Protein AF-A0A952RQB3-F1 (afdb_monomer)

Nearest PDB structures (foldseek):
  8tep-assembly1_U  TM=3.801E-01  e=4.502E+00  Human herpesvirus 5 strain AD169

Structure (mmCIF, N/CA/C/O backbone):
data_AF-A0A952RQB3-F1
#
_entry.id   AF-A0A952RQB3-F1
#
loop_
_atom_site.group_PDB
_atom_site.id
_atom_site.type_symbol
_atom_site.label_atom_id
_atom_site.label_alt_id
_atom_site.label_comp_id
_atom_site.label_asym_id
_atom_site.label_entity_id
_atom_site.label_seq_id
_atom_site.pdbx_PDB_ins_code
_atom_site.Cartn_x
_atom_site.Cartn_y
_atom_site.Cartn_z
_atom_site.occupancy
_atom_site.B_iso_or_equiv
_atom_site.auth_seq_id
_atom_site.auth_comp_id
_atom_site.auth_asym_id
_atom_site.auth_atom_id
_atom_site.pdbx_PDB_model_num
ATOM 1 N N . MET A 1 1 ? -2.007 -22.056 -14.708 1.00 41.66 1 MET A N 1
ATOM 2 C CA . MET A 1 1 ? -0.558 -22.295 -14.575 1.00 41.66 1 MET A CA 1
ATOM 3 C C . MET A 1 1 ? 0.048 -21.044 -13.960 1.00 41.66 1 MET A C 1
ATOM 5 O O . MET A 1 1 ? -0.148 -19.990 -14.556 1.00 41.66 1 MET A O 1
ATOM 9 N N . PRO A 1 2 ? 0.646 -21.085 -12.756 1.00 48.78 2 PRO A N 1
ATOM 10 C CA . PRO A 1 2 ? 1.381 -19.928 -12.252 1.00 48.78 2 PRO A CA 1
ATOM 11 C C . PRO A 1 2 ? 2.570 -19.679 -13.188 1.00 48.78 2 PRO A C 1
ATOM 13 O O . PRO A 1 2 ? 3.267 -20.629 -13.533 1.00 48.78 2 PRO A O 1
ATOM 16 N N . ALA A 1 3 ? 2.760 -18.441 -13.650 1.00 54.84 3 ALA A N 1
ATOM 17 C CA . ALA A 1 3 ? 3.932 -18.080 -14.442 1.00 54.84 3 ALA A CA 1
ATOM 18 C C . ALA A 1 3 ? 5.190 -18.406 -13.621 1.00 54.84 3 ALA A C 1
ATOM 20 O O . ALA A 1 3 ? 5.332 -17.936 -12.489 1.00 54.84 3 ALA A O 1
ATOM 21 N N . GLN A 1 4 ? 6.047 -19.276 -14.152 1.00 58.97 4 GLN A N 1
ATOM 22 C CA . GLN A 1 4 ? 7.318 -19.625 -13.530 1.00 58.97 4 GLN A CA 1
ATOM 23 C C . GLN A 1 4 ? 8.192 -18.363 -13.573 1.00 58.97 4 GLN A C 1
ATOM 25 O O . GLN A 1 4 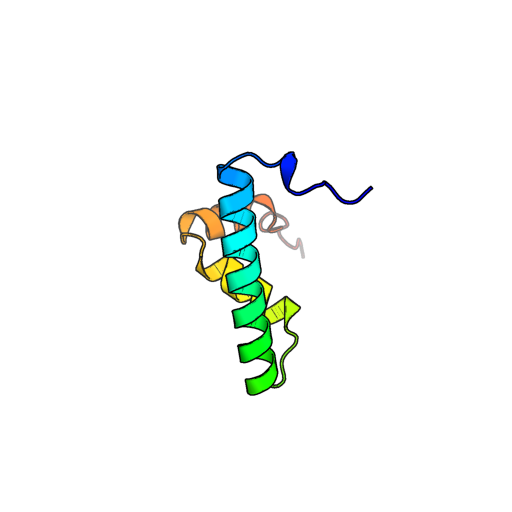? 8.207 -17.667 -14.587 1.00 58.97 4 GLN A O 1
ATOM 30 N N . ARG A 1 5 ? 8.865 -18.008 -12.468 1.00 57.41 5 ARG A N 1
ATOM 31 C CA . ARG A 1 5 ? 9.677 -16.771 -12.382 1.00 57.41 5 ARG A CA 1
ATOM 32 C C . ARG A 1 5 ? 10.730 -16.657 -13.495 1.00 57.41 5 ARG A C 1
ATOM 34 O O . ARG A 1 5 ? 11.174 -15.553 -13.781 1.00 57.41 5 ARG A O 1
ATOM 41 N N . ASP A 1 6 ? 11.065 -17.779 -14.120 1.00 62.31 6 ASP A N 1
ATOM 42 C CA . ASP A 1 6 ? 1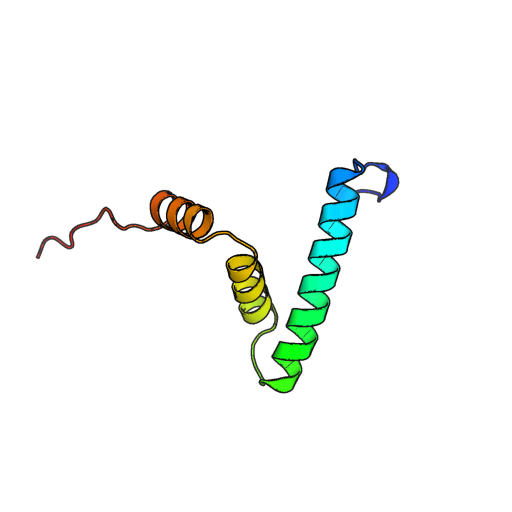2.058 -17.915 -15.181 1.00 62.31 6 ASP A CA 1
ATOM 43 C C . ASP A 1 6 ? 11.638 -17.271 -16.521 1.00 62.31 6 ASP A C 1
ATOM 45 O O . ASP A 1 6 ? 12.493 -17.048 -17.372 1.00 62.31 6 ASP A O 1
ATOM 49 N N . ASP A 1 7 ? 10.361 -16.899 -16.692 1.00 83.31 7 ASP A N 1
ATOM 50 C CA . ASP A 1 7 ? 9.845 -16.252 -17.915 1.00 83.31 7 ASP A CA 1
ATOM 51 C C . ASP A 1 7 ? 9.740 -14.716 -17.818 1.00 83.31 7 ASP A C 1
ATOM 53 O O . ASP A 1 7 ? 9.169 -14.061 -18.695 1.00 83.31 7 A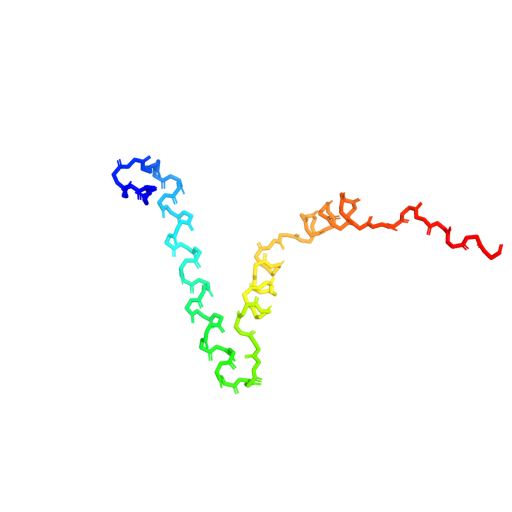SP A O 1
ATOM 57 N N . LEU A 1 8 ? 10.240 -14.112 -16.738 1.00 82.19 8 LEU A N 1
ATOM 58 C CA . LEU A 1 8 ? 10.100 -12.675 -16.515 1.00 82.19 8 LEU A CA 1
ATOM 59 C C . LEU A 1 8 ? 11.244 -11.898 -17.157 1.00 82.19 8 LEU A C 1
ATOM 61 O O . LEU A 1 8 ? 12.421 -12.219 -17.004 1.00 82.19 8 LEU A O 1
ATOM 65 N N . THR A 1 9 ? 10.907 -10.795 -17.822 1.00 92.12 9 THR A N 1
ATOM 66 C CA . THR A 1 9 ? 11.925 -9.820 -18.212 1.00 92.12 9 THR A CA 1
ATOM 67 C C . THR A 1 9 ? 12.530 -9.169 -16.961 1.00 92.12 9 THR A C 1
ATOM 69 O O . THR A 1 9 ? 11.849 -9.043 -15.936 1.00 92.12 9 THR A O 1
ATOM 72 N N . PRO A 1 10 ? 13.766 -8.639 -17.032 1.00 89.69 10 PRO A N 1
ATOM 73 C CA . PRO A 1 10 ? 14.369 -7.929 -15.901 1.00 89.69 10 PRO A CA 1
ATOM 74 C C . PRO A 1 10 ? 13.523 -6.753 -15.389 1.00 89.69 10 PRO A C 1
ATOM 76 O O . PRO A 1 10 ? 13.605 -6.368 -14.227 1.00 89.69 10 PRO A O 1
ATOM 79 N N . GLU A 1 11 ? 12.712 -6.142 -16.255 1.00 82.50 11 GLU A N 1
ATOM 80 C CA . GLU A 1 11 ? 11.784 -5.080 -15.865 1.00 82.50 11 GLU A CA 1
ATOM 81 C C . GLU A 1 11 ? 10.589 -5.616 -15.074 1.00 82.50 11 GLU A C 1
ATOM 83 O O . GLU A 1 11 ? 10.222 -5.034 -14.054 1.00 82.50 11 GLU A O 1
ATOM 88 N N . GLN A 1 12 ? 10.013 -6.740 -15.502 1.00 84.44 12 GLN A N 1
ATOM 89 C CA . GLN A 1 12 ? 8.916 -7.395 -14.791 1.00 84.44 12 GLN A CA 1
ATOM 90 C C . GLN A 1 12 ? 9.366 -7.926 -13.429 1.00 84.44 12 GLN A C 1
ATOM 92 O O . GLN A 1 12 ? 8.623 -7.819 -12.455 1.00 84.44 12 GLN A O 1
ATOM 97 N N . GLU A 1 13 ? 10.592 -8.441 -13.339 1.00 91.75 13 GLU A N 1
ATOM 98 C CA . GLU A 1 13 ? 11.182 -8.863 -12.071 1.00 91.75 13 GLU A CA 1
ATOM 99 C C . GLU A 1 13 ? 11.349 -7.679 -11.110 1.00 91.75 13 GLU A C 1
ATOM 101 O O . GLU A 1 13 ? 10.872 -7.735 -9.976 1.00 91.75 13 GLU A O 1
ATOM 106 N N . ARG A 1 14 ? 11.935 -6.564 -11.573 1.00 88.00 14 ARG A N 1
ATOM 107 C CA . ARG A 1 14 ? 12.038 -5.334 -10.767 1.00 88.00 14 ARG A CA 1
ATOM 108 C C . ARG A 1 14 ? 10.6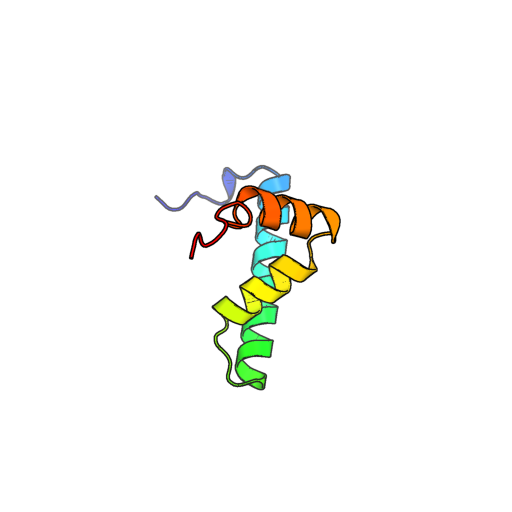71 -4.833 -10.314 1.00 88.00 14 ARG A C 1
ATOM 110 O O . ARG A 1 14 ? 10.515 -4.444 -9.159 1.00 88.00 14 ARG A O 1
ATOM 117 N N . TRP A 1 15 ? 9.683 -4.859 -11.207 1.00 88.38 15 TRP A N 1
ATOM 118 C CA . TRP A 1 15 ? 8.317 -4.472 -10.875 1.00 88.38 15 TRP A CA 1
ATOM 119 C C . TRP A 1 15 ? 7.713 -5.371 -9.789 1.00 88.38 15 TRP A C 1
ATOM 121 O O . TRP A 1 15 ? 7.096 -4.853 -8.863 1.00 88.38 15 TRP A O 1
ATOM 131 N N . LEU A 1 16 ? 7.917 -6.691 -9.856 1.00 91.50 16 LEU A N 1
ATOM 132 C CA . LEU A 1 16 ? 7.423 -7.632 -8.843 1.00 91.50 16 LEU A CA 1
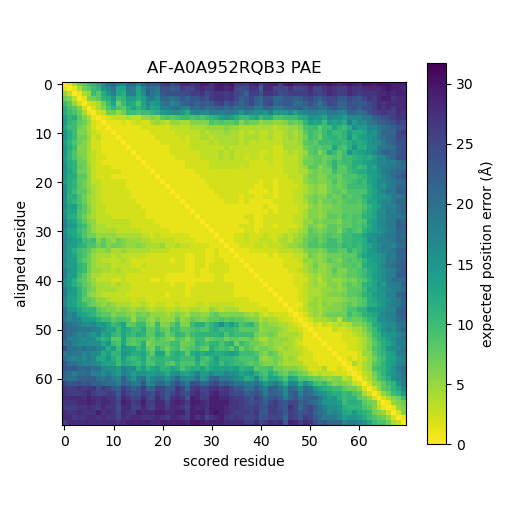ATOM 133 C C . LEU A 1 16 ? 8.070 -7.414 -7.477 1.00 91.50 16 LEU A C 1
ATOM 135 O O . LEU A 1 16 ? 7.372 -7.445 -6.465 1.00 91.50 16 LEU A O 1
ATOM 139 N N . VAL A 1 17 ? 9.388 -7.202 -7.445 1.00 92.31 17 VAL A N 1
ATOM 140 C CA . VAL A 1 17 ? 10.120 -6.927 -6.201 1.00 92.31 17 VAL A CA 1
ATOM 141 C C . VAL A 1 17 ? 9.585 -5.658 -5.543 1.00 92.31 17 VAL A C 1
ATOM 143 O O . VAL A 1 17 ? 9.304 -5.657 -4.344 1.00 92.31 17 VAL A O 1
ATOM 146 N N . GLU A 1 18 ? 9.383 -4.601 -6.330 1.00 90.31 18 GLU A N 1
ATOM 147 C CA . GLU A 1 18 ? 8.841 -3.345 -5.819 1.00 90.31 18 GLU A CA 1
ATOM 148 C C . GLU A 1 18 ? 7.374 -3.484 -5.384 1.00 90.31 18 GLU A C 1
ATOM 150 O O . GLU A 1 18 ? 7.001 -3.007 -4.314 1.00 90.31 18 GLU A O 1
ATOM 155 N N . ASP A 1 19 ? 6.532 -4.191 -6.146 1.00 92.50 19 ASP A N 1
ATOM 156 C CA . ASP A 1 19 ? 5.130 -4.408 -5.767 1.00 92.50 19 ASP A CA 1
ATOM 157 C C . ASP A 1 19 ? 5.008 -5.205 -4.459 1.00 92.50 19 ASP A C 1
ATOM 159 O O . ASP A 1 19 ? 4.194 -4.856 -3.601 1.00 92.50 19 ASP A O 1
ATOM 163 N N . GLU A 1 20 ? 5.846 -6.227 -4.254 1.00 94.69 20 GLU A N 1
ATOM 164 C CA . GLU A 1 20 ? 5.860 -6.98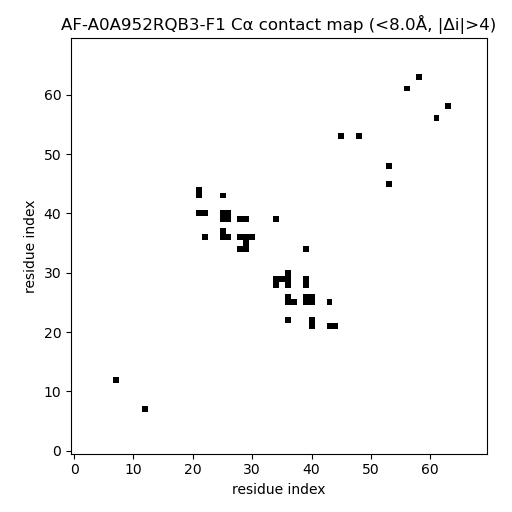9 -3.001 1.00 94.69 20 GLU A CA 1
ATOM 165 C C . GLU A 1 20 ? 6.340 -6.133 -1.820 1.00 94.69 20 GLU A C 1
ATOM 167 O O . GLU A 1 20 ? 5.756 -6.209 -0.734 1.00 94.69 20 GLU A O 1
ATOM 172 N N . ARG A 1 21 ? 7.337 -5.260 -2.033 1.00 94.44 21 ARG A N 1
ATOM 173 C CA . ARG A 1 21 ? 7.787 -4.290 -1.021 1.00 94.44 21 ARG A CA 1
ATOM 174 C C . ARG A 1 21 ? 6.620 -3.418 -0.551 1.00 94.44 21 ARG A C 1
ATOM 176 O O . ARG A 1 21 ? 6.374 -3.317 0.653 1.00 94.44 21 ARG A O 1
ATOM 183 N N . VAL A 1 22 ? 5.856 -2.858 -1.489 1.00 93.81 22 VAL A N 1
ATOM 184 C CA . VAL A 1 22 ? 4.699 -1.995 -1.199 1.00 93.81 22 VAL A CA 1
ATOM 185 C C . VAL A 1 22 ? 3.574 -2.769 -0.512 1.00 93.81 22 VAL A C 1
ATOM 187 O O . VAL A 1 22 ? 2.958 -2.260 0.423 1.00 93.81 22 VAL A O 1
ATOM 190 N N . ARG A 1 23 ? 3.299 -4.014 -0.921 1.00 95.81 23 ARG A N 1
ATOM 191 C CA . ARG A 1 23 ? 2.307 -4.868 -0.240 1.00 95.81 23 ARG A CA 1
ATOM 192 C C . ARG A 1 23 ? 2.705 -5.172 1.197 1.00 95.81 23 ARG A C 1
ATOM 194 O O . ARG A 1 23 ? 1.847 -5.176 2.077 1.00 95.81 23 ARG A O 1
ATOM 201 N N . SER A 1 24 ? 3.986 -5.432 1.441 1.00 96.44 24 SER A N 1
ATOM 202 C CA . SER A 1 24 ? 4.501 -5.662 2.789 1.00 96.44 24 SER A CA 1
ATOM 203 C C . SER A 1 24 ? 4.316 -4.430 3.676 1.00 96.44 24 SER A C 1
ATOM 205 O O . SER A 1 24 ? 3.792 -4.539 4.785 1.00 96.44 24 SER A O 1
ATOM 207 N N . GLU A 1 25 ? 4.654 -3.250 3.155 1.00 95.56 25 GLU A N 1
ATOM 208 C CA . GLU A 1 25 ? 4.454 -1.968 3.836 1.00 95.56 25 GLU A CA 1
ATOM 209 C C . GLU A 1 25 ? 2.967 -1.691 4.115 1.00 95.56 25 GLU A C 1
ATOM 211 O O . GLU A 1 25 ? 2.594 -1.344 5.237 1.00 95.56 25 GLU A O 1
ATOM 216 N N . ALA A 1 26 ? 2.097 -1.942 3.132 1.00 96.62 26 ALA A N 1
ATOM 217 C CA . ALA A 1 26 ? 0.654 -1.797 3.285 1.00 96.62 26 ALA A CA 1
ATOM 218 C C . ALA A 1 26 ? 0.092 -2.696 4.394 1.00 96.62 26 ALA A C 1
ATOM 220 O O . ALA A 1 26 ? -0.712 -2.234 5.199 1.00 96.62 26 ALA A O 1
ATOM 221 N N . ARG A 1 27 ? 0.534 -3.960 4.475 1.00 97.31 27 ARG A N 1
ATOM 222 C CA . ARG A 1 27 ? 0.122 -4.891 5.541 1.00 97.31 27 ARG A CA 1
ATOM 223 C C . ARG A 1 27 ? 0.555 -4.402 6.923 1.00 97.31 27 ARG A C 1
ATOM 225 O O . ARG A 1 27 ? -0.238 -4.475 7.858 1.00 97.31 27 ARG A O 1
ATOM 232 N N . ALA A 1 28 ? 1.774 -3.878 7.048 1.00 97.25 28 ALA A N 1
ATOM 233 C CA . ALA A 1 28 ? 2.281 -3.349 8.313 1.00 97.25 28 ALA A CA 1
ATOM 234 C C . ALA A 1 28 ? 1.488 -2.115 8.786 1.00 97.25 28 ALA A C 1
ATOM 236 O O . ALA A 1 28 ? 1.081 -2.047 9.945 1.00 97.25 28 ALA A O 1
ATOM 237 N N . LEU A 1 29 ? 1.214 -1.169 7.882 1.00 96.56 29 LEU A N 1
ATOM 238 C CA . LEU A 1 29 ? 0.418 0.030 8.174 1.00 96.56 29 LEU A CA 1
ATOM 239 C C . LEU A 1 29 ? -1.051 -0.295 8.459 1.00 96.56 29 LEU A C 1
ATOM 241 O O . LEU A 1 29 ? -1.658 0.277 9.358 1.00 96.56 29 LEU A O 1
ATOM 245 N N . ALA A 1 30 ? -1.632 -1.228 7.711 1.00 97.31 30 ALA A N 1
ATOM 246 C CA . ALA A 1 30 ? -3.004 -1.664 7.931 1.00 97.31 30 ALA A CA 1
ATOM 247 C C . ALA A 1 30 ? -3.186 -2.290 9.317 1.00 97.31 30 ALA A C 1
ATOM 249 O O . ALA A 1 30 ? -4.158 -1.981 10.003 1.00 97.31 30 ALA A O 1
ATOM 250 N N . ALA A 1 31 ? -2.215 -3.096 9.762 1.00 96.75 31 ALA A N 1
ATOM 251 C CA . ALA A 1 31 ? -2.216 -3.672 11.100 1.00 96.75 31 ALA A CA 1
ATOM 252 C C . ALA A 1 31 ? -2.126 -2.602 12.202 1.00 96.75 31 ALA A C 1
ATOM 254 O O . ALA A 1 31 ? -2.831 -2.710 13.203 1.00 96.75 31 ALA A O 1
ATOM 255 N N . SER A 1 32 ? -1.304 -1.558 12.027 1.00 97.19 32 SER A N 1
ATOM 256 C CA . SER A 1 32 ? -1.158 -0.496 13.036 1.00 97.19 32 SER A CA 1
ATOM 257 C C . SER A 1 32 ? -2.343 0.471 13.086 1.00 97.19 32 SER A C 1
ATOM 259 O O . SER A 1 32 ? -2.625 1.035 14.141 1.00 97.19 32 SER A O 1
ATOM 261 N N . LEU A 1 33 ? -3.048 0.650 11.967 1.00 95.19 33 LEU A N 1
ATOM 262 C CA . LEU A 1 33 ? -4.173 1.579 11.839 1.00 95.19 33 LEU A CA 1
ATOM 263 C C . LEU A 1 33 ? -5.547 0.899 11.924 1.00 95.19 33 LEU A C 1
ATOM 265 O O . LEU A 1 33 ? -6.560 1.587 11.825 1.00 95.19 33 LEU A O 1
ATOM 269 N N . ALA A 1 34 ? -5.593 -0.429 12.088 1.00 95.38 34 ALA A N 1
ATOM 270 C CA . ALA A 1 34 ? -6.816 -1.232 11.998 1.00 95.38 34 ALA A CA 1
ATOM 271 C C . ALA A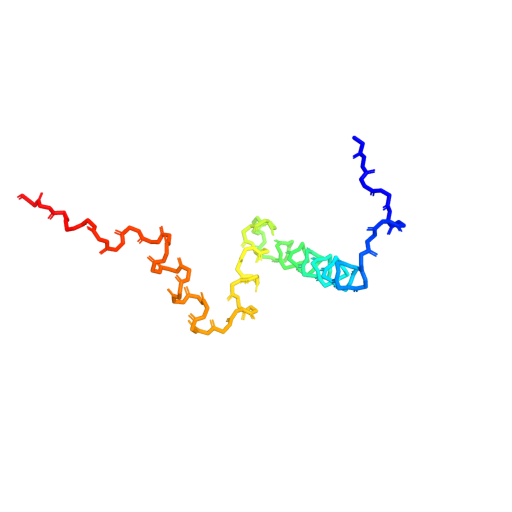 1 34 ? -7.621 -0.955 10.707 1.00 95.38 34 ALA A C 1
ATOM 273 O O . ALA A 1 34 ? -8.848 -0.854 10.723 1.00 95.38 34 ALA A O 1
ATOM 274 N N . LEU A 1 35 ? -6.911 -0.808 9.584 1.00 95.94 35 LEU A N 1
ATOM 275 C CA . LEU A 1 35 ? -7.476 -0.561 8.255 1.00 95.94 35 LEU A CA 1
ATOM 276 C C . LEU A 1 35 ? -7.398 -1.812 7.376 1.00 95.94 35 LEU A C 1
ATOM 278 O O . LEU A 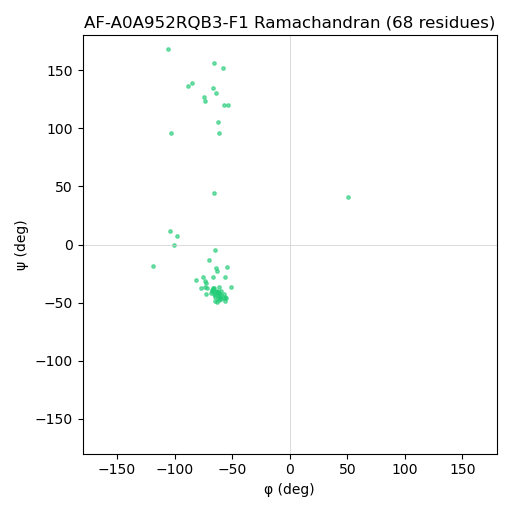1 35 ? -6.690 -2.770 7.682 1.00 95.94 35 LEU A O 1
ATOM 282 N N . ASP A 1 36 ? -8.093 -1.778 6.240 1.00 96.69 36 ASP A N 1
ATOM 283 C CA . ASP A 1 36 ? -7.965 -2.810 5.218 1.00 96.69 36 ASP A CA 1
ATOM 284 C C . ASP A 1 36 ? -6.625 -2.665 4.450 1.00 96.69 36 ASP A C 1
ATOM 286 O O . ASP A 1 36 ? -6.313 -1.586 3.928 1.00 96.69 36 ASP A O 1
ATOM 290 N N . PRO A 1 37 ? -5.806 -3.730 4.348 1.00 93.94 37 PRO A N 1
ATOM 291 C CA . PRO A 1 37 ? -4.496 -3.673 3.696 1.00 93.94 37 PRO A CA 1
ATOM 292 C C . PRO A 1 37 ? -4.563 -3.425 2.190 1.00 93.94 37 PRO A C 1
ATOM 294 O O . PRO A 1 37 ? -3.628 -2.854 1.624 1.00 93.94 37 PRO A O 1
ATOM 297 N N . HIS A 1 38 ? -5.646 -3.825 1.527 1.00 93.62 38 HIS A N 1
ATOM 298 C CA . HIS A 1 38 ? -5.833 -3.558 0.109 1.00 93.62 38 HIS A CA 1
ATOM 299 C C . HIS A 1 38 ? -6.141 -2.073 -0.136 1.00 93.62 38 HIS A C 1
ATOM 301 O O . HIS A 1 38 ? -5.605 -1.487 -1.082 1.00 93.62 38 HIS A O 1
ATOM 307 N N . ASP A 1 39 ? -6.914 -1.427 0.737 1.00 94.12 39 ASP A N 1
ATOM 308 C CA . ASP A 1 39 ? -7.149 0.019 0.655 1.00 94.12 39 ASP A CA 1
ATOM 309 C C . ASP A 1 39 ? -5.872 0.830 0.911 1.00 94.12 39 ASP A C 1
ATOM 311 O O . ASP A 1 39 ? -5.559 1.746 0.142 1.00 94.12 39 ASP A O 1
ATOM 315 N N . VAL A 1 40 ? -5.071 0.445 1.910 1.00 95.56 40 VAL A N 1
ATOM 316 C CA . VAL A 1 40 ? -3.763 1.073 2.167 1.00 95.56 40 VAL A CA 1
ATOM 317 C C . VAL A 1 40 ? -2.829 0.902 0.965 1.00 95.56 40 VAL A C 1
ATOM 319 O O . VAL A 1 40 ? -2.248 1.883 0.496 1.00 95.56 40 VAL A O 1
ATOM 322 N N . TYR A 1 41 ? -2.739 -0.304 0.392 1.00 95.12 41 TYR A N 1
ATOM 323 C CA . TYR A 1 41 ? -1.960 -0.558 -0.825 1.00 95.12 41 TYR A CA 1
ATOM 324 C C . TYR A 1 41 ? -2.390 0.361 -1.976 1.00 95.12 41 TYR A C 1
ATOM 326 O O . TYR A 1 41 ? -1.550 0.986 -2.627 1.00 95.12 41 TYR A O 1
ATOM 334 N N . ARG A 1 42 ? -3.701 0.509 -2.213 1.00 92.38 42 ARG A N 1
ATOM 335 C CA . ARG A 1 42 ? -4.211 1.400 -3.265 1.00 92.38 42 ARG A CA 1
ATOM 336 C C . ARG A 1 42 ? -3.788 2.846 -3.048 1.00 92.38 42 ARG A C 1
ATOM 338 O O . ARG A 1 42 ? -3.468 3.515 -4.031 1.00 92.38 42 ARG A O 1
ATOM 345 N N . VAL A 1 43 ? -3.796 3.330 -1.807 1.00 92.12 43 VAL A N 1
ATOM 346 C CA . VAL A 1 43 ? -3.333 4.683 -1.474 1.00 92.12 43 VAL A CA 1
ATOM 347 C C . VAL A 1 43 ? -1.837 4.821 -1.752 1.00 92.12 43 VAL A C 1
ATOM 349 O O . VAL A 1 43 ? -1.455 5.739 -2.477 1.00 92.12 43 VAL A O 1
ATOM 352 N N . LEU A 1 44 ? -1.004 3.886 -1.285 1.00 92.00 44 LEU A N 1
ATOM 353 C CA . LEU A 1 44 ? 0.443 3.903 -1.536 1.00 92.00 44 LEU A CA 1
ATOM 354 C C . LEU A 1 44 ? 0.762 3.922 -3.041 1.00 92.00 44 LEU A C 1
ATOM 356 O O . LEU A 1 44 ? 1.491 4.796 -3.509 1.00 92.00 44 LEU A O 1
ATOM 360 N N . LYS A 1 45 ? 0.105 3.073 -3.845 1.00 89.62 45 LYS A N 1
ATOM 361 C CA . LYS A 1 45 ? 0.262 3.069 -5.316 1.00 89.62 45 LYS A CA 1
ATOM 362 C C . LYS A 1 45 ? -0.193 4.361 -5.996 1.00 89.62 45 LYS A C 1
ATOM 364 O O . LYS A 1 45 ? 0.186 4.616 -7.140 1.00 89.62 45 LYS A O 1
ATOM 369 N N . GLN A 1 46 ? -1.066 5.148 -5.369 1.00 86.94 46 GLN A N 1
ATOM 370 C CA . GLN A 1 46 ? -1.437 6.469 -5.883 1.00 86.94 46 GLN A CA 1
ATOM 371 C C . GLN A 1 46 ? -0.406 7.531 -5.508 1.00 86.94 46 GLN A C 1
ATOM 373 O O . GLN A 1 46 ? -0.244 8.474 -6.274 1.00 86.94 46 GLN A O 1
ATOM 378 N N . LEU A 1 47 ? 0.282 7.387 -4.374 1.00 86.19 47 LEU A N 1
ATOM 379 C CA . LEU A 1 47 ? 1.341 8.301 -3.943 1.00 86.19 47 LEU A CA 1
ATOM 380 C C . LEU A 1 47 ? 2.633 8.134 -4.752 1.00 86.19 47 LEU A C 1
ATOM 382 O O . LEU A 1 47 ? 3.303 9.127 -5.005 1.00 86.19 47 LEU A O 1
ATOM 386 N N . GLU A 1 48 ? 2.932 6.925 -5.236 1.00 83.75 48 GLU A N 1
ATOM 387 C CA . GLU A 1 48 ? 4.049 6.672 -6.169 1.00 83.75 48 GLU A CA 1
ATOM 388 C C . GLU A 1 48 ? 3.889 7.370 -7.525 1.00 83.75 48 GLU A C 1
ATOM 390 O O . GLU A 1 48 ? 4.851 7.536 -8.271 1.00 83.75 48 GLU A O 1
ATOM 395 N N . ARG A 1 49 ? 2.662 7.756 -7.883 1.00 81.50 49 ARG A N 1
ATOM 396 C CA . ARG A 1 49 ? 2.384 8.413 -9.158 1.00 81.50 49 ARG A CA 1
ATOM 397 C C . ARG A 1 49 ? 2.631 9.901 -9.042 1.00 81.50 49 ARG A C 1
ATOM 399 O O . ARG A 1 49 ? 2.164 10.551 -8.104 1.00 81.50 49 ARG A O 1
ATOM 406 N N . SER A 1 50 ? 3.229 10.471 -10.083 1.00 81.44 50 SER A N 1
ATOM 407 C CA . SER A 1 50 ? 3.291 11.921 -10.210 1.00 81.44 50 SER A CA 1
ATOM 408 C C . SER A 1 50 ? 1.875 12.527 -10.207 1.00 81.44 50 SER A C 1
ATOM 410 O O . SER A 1 50 ? 0.912 11.893 -10.668 1.00 81.44 50 SER A O 1
ATOM 412 N N . PRO A 1 51 ? 1.711 13.786 -9.756 1.00 77.44 51 PRO A N 1
ATOM 413 C CA . PRO A 1 51 ? 0.432 14.489 -9.846 1.00 77.44 51 PRO A CA 1
ATOM 414 C C . PRO A 1 51 ? -0.17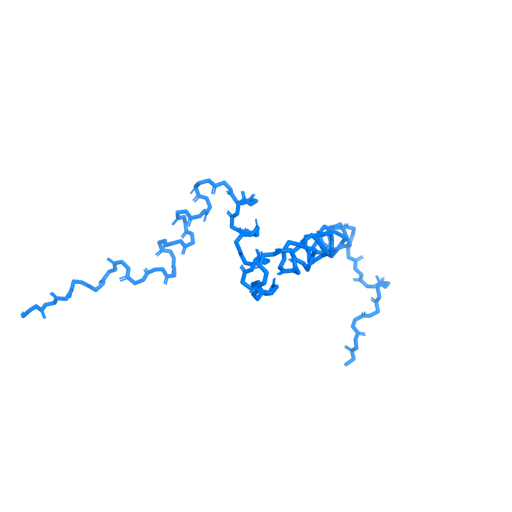3 14.451 -11.259 1.00 77.44 51 PRO A C 1
ATOM 416 O O . PRO A 1 51 ? -1.380 14.271 -11.417 1.00 77.44 51 PRO A O 1
ATOM 419 N N . ALA A 1 52 ? 0.672 14.529 -12.294 1.00 79.81 52 ALA A N 1
ATOM 420 C CA . ALA A 1 52 ? 0.254 14.466 -13.691 1.00 79.81 52 ALA A CA 1
ATOM 421 C C . ALA A 1 52 ? -0.314 13.093 -14.095 1.00 79.81 52 ALA A C 1
ATOM 423 O O . ALA A 1 52 ? -1.265 13.025 -14.872 1.00 79.81 52 ALA A O 1
ATOM 424 N N . GLU A 1 53 ? 0.238 11.987 -13.596 1.00 79.81 53 GLU A N 1
ATOM 425 C CA . GLU A 1 53 ? -0.278 10.635 -13.864 1.00 79.81 53 GLU A CA 1
ATOM 426 C C . GLU A 1 53 ? -1.567 10.349 -13.098 1.00 79.81 53 GLU A C 1
ATOM 428 O O . GLU A 1 53 ? -2.483 9.715 -13.632 1.00 79.81 53 GLU A O 1
ATOM 433 N N . ARG A 1 54 ? -1.668 10.855 -11.863 1.00 77.50 54 ARG A N 1
ATOM 434 C CA . ARG A 1 54 ? -2.909 10.816 -11.080 1.00 77.50 54 ARG A CA 1
ATOM 435 C C . ARG A 1 54 ? -4.025 11.563 -11.806 1.00 77.50 54 ARG A C 1
ATOM 437 O O . ARG A 1 54 ? -5.109 11.007 -11.969 1.00 77.50 54 ARG A O 1
ATOM 444 N N . LEU A 1 55 ? -3.738 12.771 -12.300 1.00 77.38 55 LEU A N 1
ATOM 445 C CA . LEU A 1 55 ? -4.674 13.570 -13.094 1.00 77.38 55 LEU A CA 1
ATOM 446 C C . LEU A 1 55 ? -5.063 12.854 -14.391 1.00 77.38 55 LEU A C 1
ATOM 448 O O . LEU A 1 55 ? -6.250 12.719 -14.668 1.00 77.38 55 LEU A O 1
ATOM 452 N N . ARG A 1 56 ? -4.094 12.327 -15.152 1.00 80.94 56 ARG A N 1
ATOM 453 C CA . ARG A 1 56 ? -4.369 11.569 -16.385 1.00 80.94 56 ARG A CA 1
ATOM 454 C C . ARG A 1 56 ? -5.306 10.387 -16.143 1.00 80.94 56 ARG A C 1
ATOM 456 O O . ARG A 1 56 ? -6.274 10.223 -16.876 1.00 80.94 56 ARG A O 1
ATOM 463 N N . ARG A 1 57 ? -5.080 9.596 -15.090 1.00 76.38 57 ARG A N 1
ATOM 464 C CA . ARG A 1 57 ? -5.982 8.489 -14.723 1.00 76.38 57 ARG A CA 1
ATOM 465 C C . ARG A 1 57 ? -7.346 8.978 -14.238 1.00 76.38 57 ARG A C 1
ATOM 467 O O . ARG A 1 57 ? -8.357 8.366 -14.574 1.00 76.38 57 ARG A O 1
ATOM 474 N N . GLY A 1 58 ? -7.382 10.069 -13.475 1.00 77.12 58 GLY A N 1
ATOM 475 C CA . GLY A 1 58 ? -8.620 10.718 -13.043 1.00 77.12 58 GLY A CA 1
ATOM 476 C C . GLY A 1 58 ? -9.455 11.231 -14.217 1.00 77.12 58 GLY A C 1
ATOM 477 O O . GLY A 1 58 ? -10.668 11.105 -14.186 1.00 77.12 58 GLY A O 1
ATOM 478 N N . LEU A 1 59 ? -8.827 11.729 -15.281 1.00 80.31 59 LEU A N 1
ATOM 479 C CA . LEU A 1 59 ? -9.511 12.140 -16.510 1.00 80.31 59 LEU A CA 1
ATOM 480 C C . LEU A 1 59 ? -9.919 10.942 -17.383 1.00 80.31 59 LEU A C 1
ATOM 482 O O . LEU A 1 59 ? -10.993 10.961 -17.972 1.00 80.31 59 LEU A O 1
ATOM 486 N N . ALA A 1 60 ? -9.093 9.892 -17.447 1.00 77.81 60 ALA A N 1
ATOM 487 C CA . ALA A 1 60 ? -9.368 8.696 -18.249 1.00 77.81 60 ALA A CA 1
ATOM 488 C C . ALA A 1 60 ? -10.476 7.802 -17.661 1.00 77.81 60 ALA A C 1
ATOM 490 O O . ALA A 1 60 ? -11.213 7.159 -18.405 1.00 77.81 60 ALA A O 1
ATOM 491 N N . HIS A 1 61 ? -10.593 7.742 -16.331 1.00 72.88 61 HIS A N 1
ATOM 492 C CA . HIS A 1 61 ? -11.537 6.855 -15.636 1.00 72.88 61 HIS A CA 1
ATOM 493 C C . HIS A 1 61 ? -12.566 7.596 -14.779 1.00 72.88 61 HIS A C 1
ATOM 495 O O . HIS A 1 61 ? -13.592 7.023 -14.406 1.00 72.88 61 HIS A O 1
ATOM 501 N N . GLY A 1 62 ? -12.313 8.858 -14.441 1.00 60.72 62 GLY A N 1
ATOM 502 C CA . GLY A 1 62 ? -13.282 9.692 -13.752 1.00 60.72 62 GLY A CA 1
ATOM 503 C C . GLY A 1 62 ? -14.370 10.101 -14.727 1.00 60.72 62 GLY A C 1
ATOM 504 O O . GLY A 1 62 ? -14.118 10.727 -15.752 1.00 60.72 62 GLY A O 1
ATOM 505 N N . ARG A 1 63 ? -15.615 9.786 -14.374 1.00 57.75 63 ARG A N 1
ATOM 506 C CA . ARG A 1 63 ? -16.835 10.297 -15.013 1.00 57.75 63 ARG A CA 1
ATOM 507 C C . ARG A 1 63 ? -17.008 11.814 -14.802 1.00 57.75 63 ARG A C 1
ATOM 509 O O . ARG A 1 63 ? -18.110 12.269 -14.516 1.00 57.75 63 ARG A O 1
ATOM 516 N N . LEU A 1 64 ? -15.954 12.613 -14.965 1.00 58.12 64 LEU A N 1
ATOM 517 C CA . LEU A 1 64 ? -16.004 14.077 -14.892 1.00 58.12 64 LEU A CA 1
ATOM 518 C C . LEU A 1 64 ? -16.848 14.694 -16.028 1.00 58.12 64 LEU A C 1
ATOM 520 O O . LEU A 1 64 ? -17.087 15.893 -16.032 1.00 58.12 64 LEU A O 1
ATOM 524 N N . GLY A 1 65 ? -17.335 13.876 -16.971 1.00 51.75 65 GLY A N 1
ATOM 525 C CA . GLY A 1 65 ? -18.125 14.295 -18.129 1.00 51.75 65 GLY A CA 1
ATOM 526 C C . GLY A 1 65 ? -19.633 14.024 -18.076 1.00 51.75 65 GLY A C 1
ATOM 527 O O . GLY A 1 65 ? -20.275 14.152 -19.113 1.00 51.75 65 GLY A O 1
ATOM 528 N N . ARG A 1 66 ? -20.241 13.638 -16.944 1.00 54.56 66 ARG A N 1
ATOM 529 C CA . ARG A 1 66 ? -21.712 13.707 -16.840 1.00 54.56 66 ARG A CA 1
ATOM 530 C C . ARG A 1 66 ? -22.109 14.923 -16.011 1.00 54.56 66 ARG A C 1
ATOM 532 O O . ARG A 1 66 ? -22.144 14.804 -14.787 1.00 54.56 66 ARG A O 1
ATOM 539 N N . PRO A 1 67 ? -22.441 16.072 -16.636 1.00 51.84 67 PRO A N 1
ATOM 540 C CA . PRO A 1 67 ? -23.271 17.048 -15.951 1.00 51.84 67 PRO A CA 1
ATOM 541 C C . PRO A 1 67 ? -24.527 16.303 -15.496 1.00 51.84 67 PRO A C 1
ATOM 543 O O . PRO A 1 67 ? -25.230 15.706 -16.315 1.00 51.84 67 PRO A O 1
ATOM 546 N N . GLN A 1 68 ? -24.780 16.272 -14.188 1.00 57.50 68 GLN A N 1
ATOM 547 C CA . GLN A 1 68 ? -26.106 15.932 -13.697 1.00 57.50 68 GLN A CA 1
ATOM 548 C C . GLN A 1 68 ? -27.034 17.015 -14.248 1.00 57.50 68 GLN A C 1
ATOM 550 O O . GLN A 1 68 ? -27.091 18.123 -13.719 1.00 57.50 68 GLN A O 1
ATOM 555 N N . ARG A 1 69 ? -27.690 16.727 -15.377 1.00 52.16 69 ARG A N 1
ATOM 556 C CA . ARG A 1 69 ? -28.861 17.484 -15.799 1.00 52.16 69 ARG A CA 1
ATOM 557 C C . ARG A 1 69 ? -29.905 17.265 -14.709 1.00 52.16 69 ARG A C 1
ATOM 559 O O . ARG A 1 69 ? -30.400 16.150 -14.558 1.00 52.16 69 ARG A O 1
ATOM 566 N N . ARG A 1 70 ? -30.094 18.307 -13.900 1.00 46.72 70 ARG A N 1
ATOM 567 C CA . ARG A 1 70 ? -31.331 18.540 -13.159 1.00 46.72 70 ARG A CA 1
ATOM 568 C C . ARG A 1 70 ? -32.506 18.589 -14.126 1.00 46.72 70 ARG A C 1
ATOM 570 O O . ARG A 1 70 ? -32.280 19.025 -15.280 1.00 46.72 70 ARG A O 1
#

Sequence (70 aa):
MPAQRDDLTPEQERWLVEDERVRSEARALAASLALDPHDVYRVLKQLERSPAERLRRGLAHGRLGRPQRR

Radius of gyration: 16.89 Å; Cα contacts (8 Å, |Δi|>4): 27; chains: 1; bounding box: 46×41×31 Å

Mean predicted aligned error: 10.08 Å

Secondary structure (DSSP, 8-state):
-PPPGGG--HHHHHHHHHHHHHHHHHHHHHHHHT--HHHHHHHHHHHSS-HHHHHHHHHHHS-TT-----

Foldseek 3Di:
DPPDPVPDDPVRVVVVVVLVVLLVVLVVVCVVVVHDSVVSSVVVVLVPDDPVVNVVVCVVPPVPPDDPPD

pLDDT: mean 81.61, std 15.78, range [41.66, 97.31]

Solvent-accessible surface area (backbone atoms only — not comparable to full-atom values): 4240 Å² total; per-residue (Å²): 130,83,81,60,79,88,78,54,51,77,65,55,48,52,50,50,56,51,52,51,51,48,48,53,51,16,45,56,51,13,67,76,66,76,48,60,37,67,62,42,32,54,52,52,63,52,67,77,40,53,72,68,54,50,49,51,50,45,64,76,71,41,76,84,80,63,78,81,78,124